Protein 2A15 (pdb70)

CATH classification: 3.10.450.50

Secondary structure (DSSP, 8-state):
---HHHHHHHHHHHHHHTT-HHHHHHTEEEEEEEESSSSSBTTBTTSS-EESHHHHHHHHIIIIITTT-EEEEEEEEE-SSTTEEEEEEEEEEEETTTEEEEEEEEEEEEE-TTS-EEEEEEE--GGG-EEE-

Radius of gyration: 13.97 Å; Cα contacts (8 Å, |Δi|>4): 286; chains: 1; bounding box: 33×28×38 Å

Solvent-accessible surface area: 7203 Å² total; per-residue (Å²): 198,95,36,52,0,35,87,4,0,36,25,8,28,142,18,9,96,71,153,54,97,145,20,8,25,64,34,4,4,121,103,0,32,0,23,11,2,56,28,169,13,97,20,0,77,108,24,55,7,30,117,19,67,161,40,0,1,54,8,7,58,76,40,12,53,82,27,162,23,54,17,80,47,90,85,47,96,101,65,127,46,79,17,83,10,24,0,22,4,31,14,60,19,55,81,120,88,25,100,26,10,74,7,133,6,56,2,40,12,102,1,45,188,87,21,64,1,11,41,25,74,0,112,25,73,89,142,88,37,86,138,27,144

Foldseek 3Di:
DAFLQVVLVVQLQVCLVVVHLPSNLVQADQFAFECVAQADAPLRPVRPGQTGSVSVSVSCVVPRPVFVKHKDFPAWADDPDSFKIKTFIKIWTADDPGKIKIATWIWMWGADPVSHTRYIYTPDHPVRMDIGD

GO terms:
  GO:0032934 sterol binding (F, IDA)
  GO:0042803 protein homodimerization activity (F, IPI)

B-factor: mean 21.64, std 11.58, range [2.0, 78.72]

Structure (mmCIF, N/CA/C/O backbone):
data_2A15
#
_entry.id   2A15
#
_cell.length_a   55.600
_cell.length_b   55.600
_cell.length_c   104.740
_cell.angle_alpha   90.00
_cell.angle_beta   90.00
_cell.angle_gamma   120.00
#
_symmetry.space_group_name_H-M   'P 32 1 2'
#
loop_
_entity.id
_entity.type
_entity.pdbx_description
1 polymer 'HYPOTHETICAL PROTEIN Rv0760c'
2 non-polymer NICOTINAMIDE
3 water water
#
loop_
_atom_site.group_PDB
_atom_site.id
_atom_site.type_symbol
_atom_site.label_atom_id
_atom_site.label_alt_id
_atom_site.label_comp_id
_atom_site.label_asym_id
_atom_site.label_entity_id
_atom_site.label_seq_id
_atom_site.pdbx_PDB_ins_code
_atom_site.Cartn_x
_atom_site.Cartn_y
_atom_site.Cartn_z
_atom_site.occupancy
_atom_site.B_iso_or_equiv
_atom_site.auth_seq_id
_atom_site.auth_comp_id
_atom_site.auth_asym_id
_atom_site.auth_atom_id
_atom_site.pdbx_PDB_model_num
ATOM 1 N N . THR A 1 5 ? 7.928 -21.807 22.755 1.00 52.81 5 THR A N 1
ATOM 2 C CA . THR A 1 5 ? 7.744 -20.557 21.960 1.00 48.60 5 THR A CA 1
ATOM 3 C C . THR A 1 5 ? 8.234 -20.718 20.523 1.00 45.21 5 THR A C 1
ATOM 4 O O . THR A 1 5 ? 9.059 -21.584 20.217 1.00 47.41 5 THR A O 1
ATOM 8 N N . GLN A 1 6 ? 7.724 -19.847 19.656 1.00 36.99 6 GLN A N 1
ATOM 9 C CA . GLN A 1 6 ? 7.972 -19.903 18.220 1.00 30.13 6 GLN A CA 1
ATOM 10 C C . GLN A 1 6 ? 9.353 -19.420 17.829 1.00 23.63 6 GLN A C 1
ATOM 11 O O . GLN A 1 6 ? 9.937 -18.540 18.478 1.00 22.33 6 GLN A O 1
ATOM 17 N N . SER A 1 7 ? 9.891 -19.980 16.738 1.00 19.04 7 SER A N 1
ATOM 18 C CA . SER A 1 7 ? 11.225 -19.638 16.322 1.00 16.94 7 SER A CA 1
ATOM 19 C C . SER A 1 7 ? 11.236 -18.231 15.676 1.00 14.87 7 SER A C 1
ATOM 20 O O . SER A 1 7 ? 10.195 -17.800 15.178 1.00 17.30 7 SER A O 1
ATOM 25 N N . PRO A 1 8 ? 12.394 -17.549 15.658 1.00 14.20 8 PRO A N 1
ATOM 26 C CA . PRO A 1 8 ? 12.497 -16.260 14.977 1.00 16.63 8 PRO A CA 1
ATOM 27 C C . PRO A 1 8 ? 12.105 -16.383 13.498 1.00 19.26 8 PRO A C 1
ATOM 28 O O . PRO A 1 8 ? 11.479 -15.484 12.951 1.00 16.27 8 PRO A O 1
ATOM 32 N N . ALA A 1 9 ? 12.482 -17.483 12.859 1.00 15.63 9 ALA A N 1
ATOM 33 C CA . ALA A 1 9 ? 12.042 -17.665 11.442 1.00 15.17 9 ALA A CA 1
ATOM 34 C C . ALA A 1 9 ? 10.551 -17.796 11.259 1.00 15.65 9 ALA A C 1
ATOM 35 O O . ALA A 1 9 ? 9.997 -17.228 10.272 1.00 15.48 9 ALA A O 1
ATOM 37 N N . LEU A 1 10 ? 9.864 -18.535 12.160 1.00 11.31 10 LEU A N 1
ATOM 38 C CA . LEU A 1 10 ? 8.465 -18.726 12.052 1.00 14.45 10 LEU A CA 1
ATOM 39 C C . LEU A 1 10 ? 7.782 -17.379 12.342 1.00 16.16 10 LEU A C 1
ATOM 40 O O . LEU A 1 10 ? 6.861 -16.991 11.646 1.00 16.20 10 LEU A O 1
ATOM 45 N N . ILE A 1 11 ? 8.254 -16.691 13.378 1.00 15.58 11 ILE A N 1
ATOM 46 C CA . ILE A 1 11 ? 7.697 -15.365 13.700 1.00 17.20 11 ILE A CA 1
ATOM 47 C C . ILE A 1 11 ? 7.762 -14.391 12.517 1.00 17.96 11 ILE A C 1
ATOM 48 O O . ILE A 1 11 ? 6.747 -13.783 12.168 1.00 17.92 11 ILE A O 1
ATOM 53 N N . ALA A 1 12 ? 8.933 -14.307 11.897 1.00 14.20 12 ALA A N 1
ATOM 54 C CA . ALA A 1 12 ? 9.199 -13.399 10.764 1.00 14.43 12 ALA A CA 1
ATOM 55 C C . ALA A 1 12 ? 8.337 -13.798 9.572 1.00 17.17 12 ALA A C 1
ATOM 56 O O . ALA A 1 12 ? 7.707 -12.944 8.957 1.00 14.77 12 ALA A O 1
ATOM 58 N N . SER A 1 13 ? 8.268 -15.095 9.251 1.00 17.32 13 SER A N 1
ATOM 59 C CA . SER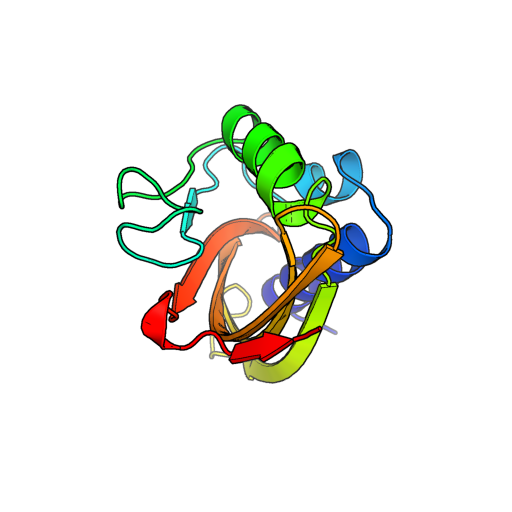 A 1 13 ? 7.448 -15.475 8.100 1.00 15.67 13 SER A CA 1
ATOM 60 C C . SER A 1 13 ? 5.949 -15.283 8.336 1.00 17.06 13 SER A C 1
ATOM 61 O O . SER A 1 13 ? 5.263 -14.714 7.487 1.00 18.83 13 SER A O 1
ATOM 66 N N . GLN A 1 14 ? 5.427 -15.712 9.490 1.00 15.87 14 GLN A N 1
ATOM 67 C CA . GLN A 1 14 ? 4.035 -15.476 9.797 1.00 15.88 14 GLN A CA 1
ATOM 68 C C . GLN A 1 14 ? 3.744 -13.974 9.852 1.00 18.53 14 GLN A C 1
ATOM 69 O O . GLN A 1 14 ? 2.718 -13.532 9.331 1.00 19.29 14 GLN A O 1
ATOM 75 N N . SER A 1 15 ? 4.660 -13.194 10.432 1.00 18.26 15 SER A N 1
ATOM 7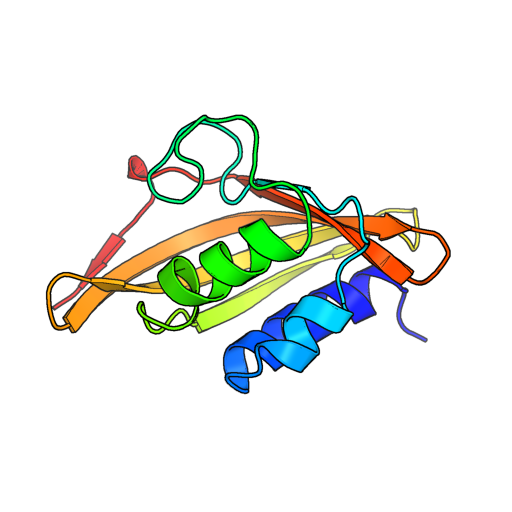6 C CA . SER A 1 15 ? 4.447 -11.741 10.481 1.00 18.05 15 SER A CA 1
ATOM 77 C C . SER A 1 15 ? 4.392 -11.134 9.088 1.00 18.58 15 SER A C 1
ATOM 78 O O . SER A 1 15 ? 3.571 -10.251 8.847 1.00 16.96 15 SER A O 1
ATOM 81 N N . SER A 1 16 ? 5.238 -11.634 8.183 1.00 14.36 16 SER A N 1
ATOM 82 C CA . SER A 1 16 ? 5.274 -11.092 6.836 1.00 15.65 16 SER A CA 1
ATOM 83 C C . SER A 1 16 ? 3.910 -11.247 6.129 1.00 19.10 16 SER A C 1
ATOM 84 O O . SER A 1 16 ? 3.438 -10.291 5.498 1.00 19.33 16 SER A O 1
ATOM 87 N N . TRP A 1 17 ? 3.240 -12.401 6.291 1.00 18.02 17 TRP A N 1
ATOM 88 C CA . TRP A 1 17 ? 1.918 -12.582 5.664 1.00 20.78 17 TRP A 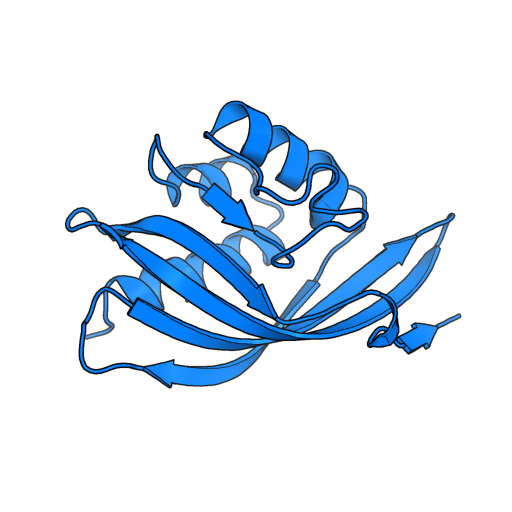CA 1
ATOM 89 C C . TRP A 1 17 ? 0.830 -11.776 6.355 1.00 20.35 17 TRP A C 1
ATOM 90 O O . TRP A 1 17 ? -0.056 -11.265 5.708 1.00 20.27 17 TRP A O 1
ATOM 111 N N . ARG A 1 18 ? 0.933 -11.667 7.668 1.00 21.94 18 ARG A N 1
ATOM 112 C CA . ARG A 1 18 ? 0.025 -10.839 8.446 1.00 21.95 18 ARG A CA 1
ATOM 113 C C . ARG A 1 18 ? 0.089 -9.389 7.948 1.00 18.31 18 ARG A C 1
ATOM 114 O O . ARG A 1 18 ? -0.953 -8.745 7.779 1.00 20.51 18 ARG A O 1
ATOM 122 N N . CYS A 1 19 ? 1.301 -8.890 7.710 1.00 17.54 19 CYS A N 1
ATOM 123 C CA . CYS A 1 19 ? 1.447 -7.513 7.211 1.00 19.30 19 CYS A CA 1
ATOM 124 C C . CYS A 1 19 ? 0.895 -7.381 5.782 1.00 20.89 19 CYS A C 1
ATOM 125 O O . CYS A 1 19 ? 0.277 -6.362 5.427 1.00 20.05 19 CYS A O 1
ATOM 128 N N . VAL A 1 20 ? 1.095 -8.418 4.961 1.00 18.53 20 VAL A N 1
ATOM 129 C CA . VAL A 1 20 ? 0.488 -8.421 3.637 1.00 20.29 20 VAL A CA 1
ATOM 130 C C . VAL A 1 20 ? -1.031 -8.315 3.783 1.00 21.00 20 VAL A C 1
ATOM 131 O O . VAL A 1 20 ? -1.670 -7.475 3.132 1.00 22.28 20 VAL A O 1
ATOM 135 N N . GLN A 1 21 ? -1.614 -9.148 4.639 1.00 19.80 21 GLN A N 1
ATOM 136 C CA . GLN A 1 21 ? -3.079 -9.219 4.758 1.00 20.43 21 GLN A CA 1
ATOM 137 C C . GLN A 1 21 ? -3.632 -7.900 5.342 1.00 18.22 21 GLN A C 1
ATOM 138 O O . GLN A 1 21 ? -4.723 -7.460 4.975 1.00 24.55 21 GLN A O 1
ATOM 149 N N . ALA A 1 22 ? -2.845 -7.278 6.213 1.00 17.96 22 ALA A N 1
ATOM 150 C CA . ALA A 1 22 ? -3.215 -6.011 6.856 1.00 17.59 22 ALA A CA 1
ATOM 151 C C . ALA A 1 22 ? -2.944 -4.791 5.966 1.00 22.62 22 ALA A C 1
ATOM 152 O O . ALA A 1 22 ? -3.172 -3.639 6.392 1.00 21.74 22 ALA A O 1
ATOM 154 N N . HIS A 1 23 ? -2.414 -5.018 4.756 1.00 15.98 23 HIS A N 1
ATOM 155 C CA . HIS A 1 23 ? -2.050 -3.898 3.861 1.00 15.96 23 HIS A CA 1
ATOM 156 C C . HIS A 1 23 ? -1.104 -2.926 4.522 1.00 22.42 23 HIS A C 1
ATOM 157 O O . HIS A 1 23 ? -1.289 -1.699 4.457 1.00 18.66 23 HIS A O 1
ATOM 164 N N . ASP A 1 24 ? -0.070 -3.470 5.165 1.00 15.15 24 ASP A N 1
ATOM 165 C CA . ASP A 1 24 ? 0.791 -2.668 6.035 1.00 16.97 24 ASP A CA 1
ATOM 166 C C . ASP A 1 24 ? 2.223 -2.634 5.543 1.00 18.42 24 ASP A C 1
ATOM 167 O O . ASP A 1 24 ? 3.051 -3.460 5.925 1.00 15.65 24 ASP A O 1
ATOM 172 N N . ARG A 1 25 ? 2.519 -1.645 4.698 1.00 15.58 25 ARG A N 1
ATOM 173 C CA . ARG A 1 25 ? 3.814 -1.520 4.065 1.00 13.27 25 ARG A CA 1
ATOM 174 C C . ARG A 1 25 ? 4.897 -1.247 5.104 1.00 17.30 25 ARG A C 1
ATOM 175 O O . ARG A 1 25 ? 5.937 -1.890 5.097 1.00 13.74 25 ARG A O 1
ATOM 183 N N . GLU A 1 26 ? 4.638 -0.314 6.031 1.00 14.58 26 GLU A N 1
ATOM 184 C CA . GLU A 1 26 ? 5.627 0.000 7.057 1.00 16.35 26 GLU A CA 1
ATOM 185 C C . GLU A 1 26 ? 5.954 -1.227 7.916 1.00 11.28 26 GLU A C 1
ATOM 186 O O . GLU A 1 26 ? 7.121 -1.514 8.150 1.00 17.97 26 GLU A O 1
ATOM 192 N N . GLY A 1 27 ? 4.913 -1.969 8.310 1.00 16.41 27 GLY A N 1
ATOM 193 C CA . GLY A 1 27 ? 5.084 -3.123 9.191 1.00 17.54 27 GLY A CA 1
ATOM 194 C C . GLY A 1 27 ? 5.839 -4.221 8.445 1.00 18.12 27 GLY A C 1
ATOM 195 O O . GLY A 1 27 ? 6.736 -4.846 8.999 1.00 17.74 27 GLY A O 1
ATOM 196 N N . TRP A 1 28 ? 5.517 -4.390 7.168 1.00 14.89 28 TRP A N 1
ATOM 197 C CA . TRP A 1 28 ? 6.231 -5.378 6.315 1.00 15.51 28 TRP A CA 1
ATOM 198 C C . TRP A 1 28 ? 7.731 -5.057 6.164 1.00 15.16 28 TRP A C 1
ATOM 199 O O . TRP A 1 28 ? 8.592 -5.916 6.405 1.00 18.99 28 TRP A O 1
ATOM 210 N N . LEU A 1 29 ? 8.074 -3.804 5.828 1.00 12.02 29 LEU A N 1
ATOM 211 C CA . LEU A 1 29 ? 9.447 -3.358 5.700 1.00 14.41 29 LEU A CA 1
ATOM 212 C C . LEU A 1 29 ? 10.256 -3.496 7.014 1.00 13.60 29 LEU A C 1
ATOM 213 O O . LEU A 1 29 ? 11.453 -3.796 6.992 1.00 17.44 29 LEU A O 1
ATOM 218 N N . ALA A 1 30 ? 9.574 -3.290 8.143 1.00 17.82 30 ALA A N 1
ATOM 219 C CA . ALA A 1 30 ? 10.225 -3.331 9.457 1.00 19.33 30 ALA A CA 1
ATOM 220 C C . ALA A 1 30 ? 10.691 -4.752 9.788 1.00 18.47 30 ALA A C 1
ATOM 221 O O . ALA A 1 30 ? 11.581 -4.945 10.617 1.00 20.75 30 ALA A O 1
ATOM 223 N N . LEU A 1 31 ? 10.090 -5.745 9.120 1.00 14.92 31 LEU A N 1
ATOM 224 C CA . LEU A 1 31 ? 10.548 -7.154 9.272 1.00 14.65 31 LEU A CA 1
ATOM 225 C C . LEU A 1 31 ? 11.844 -7.484 8.563 1.00 16.69 31 LEU A C 1
ATOM 226 O O . LEU A 1 31 ? 12.439 -8.564 8.830 1.00 16.30 31 LEU A O 1
ATOM 231 N N . MET A 1 32 ? 12.286 -6.590 7.665 1.00 16.24 32 MET A N 1
ATOM 232 C CA . MET A 1 32 ? 13.386 -6.851 6.739 1.00 17.48 32 MET A CA 1
ATOM 233 C C . MET A 1 32 ? 14.685 -6.284 7.237 1.00 19.41 32 MET A C 1
ATOM 234 O O . MET A 1 32 ? 14.726 -5.148 7.737 1.00 18.30 32 MET A O 1
ATOM 239 N N . ALA A 1 33 ? 15.739 -7.081 7.089 1.00 15.42 33 ALA A N 1
ATOM 240 C CA . ALA A 1 33 ? 17.106 -6.593 7.284 1.00 19.38 33 ALA A CA 1
ATOM 241 C C . ALA A 1 33 ? 17.467 -5.550 6.254 1.00 20.84 33 ALA A C 1
ATOM 242 O O . ALA A 1 33 ? 16.903 -5.505 5.163 1.00 17.48 33 ALA A O 1
ATOM 244 N N . ASP A 1 34 ? 18.437 -4.704 6.591 1.00 23.55 34 ASP A N 1
ATOM 245 C CA . ASP A 1 34 ? 18.925 -3.730 5.631 1.00 23.85 34 ASP A CA 1
ATOM 246 C C . ASP A 1 34 ? 19.511 -4.364 4.391 1.00 22.07 34 ASP A C 1
ATOM 247 O O . ASP A 1 34 ? 19.458 -3.769 3.335 1.00 24.94 34 ASP A O 1
ATOM 252 N N . ASP A 1 35 ? 20.049 -5.584 4.508 1.00 20.81 35 ASP A N 1
ATOM 253 C CA . ASP A 1 35 ? 20.601 -6.260 3.348 1.00 18.53 35 ASP A CA 1
ATOM 254 C C . ASP A 1 35 ? 19.686 -7.351 2.766 1.00 15.63 35 ASP A C 1
ATOM 255 O O . ASP A 1 35 ? 20.180 -8.260 2.077 1.00 19.09 35 ASP A O 1
ATOM 260 N N . VAL A 1 36 ? 18.380 -7.212 2.992 1.00 16.84 36 VAL A N 1
ATOM 261 C CA . VAL A 1 36 ? 17.400 -8.176 2.508 1.00 15.25 36 VAL A CA 1
ATOM 262 C C . VAL A 1 36 ? 17.541 -8.377 0.986 1.00 16.72 36 VAL A C 1
ATOM 263 O O . VAL A 1 36 ? 17.847 -7.427 0.241 1.00 16.33 36 VAL A O 1
ATOM 267 N N . VAL A 1 37 ? 17.371 -9.631 0.547 1.00 13.58 37 VAL A N 1
ATOM 268 C CA . VAL A 1 37 ? 17.265 -9.919 -0.883 1.00 14.15 37 VAL A CA 1
ATOM 269 C C . VAL A 1 37 ? 16.006 -10.758 -1.050 1.00 14.13 37 VAL A C 1
ATOM 270 O O . VAL A 1 37 ? 15.870 -11.826 -0.443 1.00 13.97 37 VAL A O 1
ATOM 274 N N . ILE A 1 38 ? 15.071 -10.259 -1.848 1.00 12.27 38 ILE A N 1
ATOM 275 C CA . ILE A 1 38 ? 13.823 -10.992 -2.105 1.00 12.63 38 ILE A CA 1
ATOM 276 C C . ILE A 1 38 ? 13.875 -11.596 -3.494 1.00 13.02 38 ILE A C 1
ATOM 277 O O . ILE A 1 38 ? 13.977 -10.873 -4.503 1.00 12.43 38 ILE A O 1
ATOM 284 N N . GLU A 1 39 ? 13.796 -12.926 -3.542 1.00 12.14 39 GLU A N 1
ATOM 285 C CA . GLU A 1 39 ? 13.822 -13.640 -4.812 1.00 12.16 39 GLU A CA 1
ATOM 286 C C . GLU A 1 39 ? 12.496 -14.336 -4.947 1.00 13.31 39 GLU A C 1
ATOM 287 O O . GLU A 1 39 ? 12.341 -15.524 -4.612 1.00 13.88 39 GLU A O 1
ATOM 293 N N . ASP A 1 40 ? 11.496 -13.570 -5.379 1.00 12.06 40 ASP A N 1
ATOM 294 C CA . ASP A 1 40 ? 10.161 -14.126 -5.509 1.00 11.33 40 ASP A CA 1
ATOM 295 C C . ASP A 1 40 ? 9.702 -13.990 -6.961 1.00 16.22 40 ASP A C 1
ATOM 296 O O . ASP A 1 40 ? 9.133 -12.963 -7.347 1.00 15.04 40 ASP A O 1
ATOM 301 N N . PRO A 1 41 ? 9.957 -15.008 -7.786 1.00 11.22 41 PRO A N 1
ATOM 302 C CA . PRO A 1 41 ? 10.632 -16.284 -7.496 1.00 11.42 41 PRO A CA 1
ATOM 303 C C . PRO A 1 41 ? 12.126 -16.164 -7.702 1.00 11.32 41 PRO A C 1
ATOM 304 O O . PRO A 1 41 ? 12.620 -15.124 -8.123 1.00 12.07 41 PRO A O 1
ATOM 308 N N . ILE A 1 42 ? 12.853 -17.258 -7.405 1.00 9.74 42 ILE A N 1
ATOM 309 C CA . ILE A 1 42 ? 14.252 -17.359 -7.784 1.00 9.15 42 ILE A CA 1
ATOM 310 C C . ILE A 1 42 ? 14.317 -17.466 -9.329 1.00 9.71 42 ILE A C 1
ATOM 311 O O . ILE A 1 42 ? 13.547 -18.232 -9.933 1.00 11.82 42 ILE A O 1
ATOM 316 N N . GLY A 1 43 ? 15.215 -16.698 -9.931 1.00 13.45 43 GLY A N 1
ATOM 317 C CA . GLY A 1 43 ? 15.387 -16.669 -11.392 1.00 12.02 43 GLY A CA 1
ATOM 318 C C . GLY A 1 43 ? 14.528 -15.584 -12.029 1.00 11.52 43 GLY A C 1
ATOM 319 O O . GLY A 1 43 ? 13.635 -15.016 -11.388 1.00 12.55 43 GLY A O 1
ATOM 320 N N . LYS A 1 44 ? 14.748 -15.365 -13.325 1.00 12.07 44 LYS A N 1
ATOM 321 C CA . LYS A 1 44 ? 14.154 -14.183 -13.978 1.00 13.31 44 LYS A CA 1
ATOM 322 C C . LYS A 1 44 ? 12.659 -14.385 -14.196 1.00 12.41 44 LYS A C 1
ATOM 323 O O . LYS A 1 44 ? 12.216 -15.440 -14.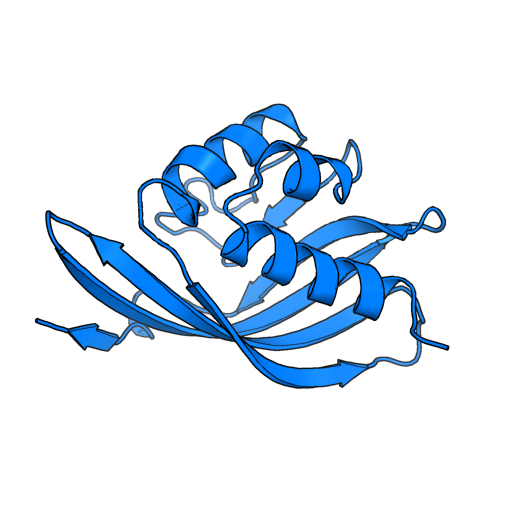710 1.00 13.79 44 LYS A O 1
ATOM 329 N N . SER A 1 45 ? 11.869 -13.375 -13.811 1.00 13.38 45 SER A N 1
ATOM 330 C CA . SER A 1 45 ? 10.414 -13.405 -13.945 1.00 13.10 45 SER A CA 1
ATOM 331 C C . SER A 1 45 ? 9.896 -11.987 -13.798 1.00 13.32 45 SER A C 1
ATOM 332 O O . SER A 1 45 ? 10.679 -11.062 -13.521 1.00 12.18 45 SER A O 1
ATOM 335 N N . VAL A 1 46 ? 8.584 -11.826 -13.985 1.00 15.38 46 VAL A N 1
ATOM 336 C CA . VAL A 1 46 ? 7.964 -10.481 -13.892 1.00 14.45 46 VAL A CA 1
ATOM 337 C C . VAL A 1 46 ? 8.296 -9.813 -12.538 1.00 18.60 46 VAL A C 1
ATOM 338 O O . VAL A 1 46 ? 8.623 -8.622 -12.479 1.00 16.55 46 VAL A O 1
ATOM 342 N N . THR A 1 47 ? 8.247 -10.605 -11.477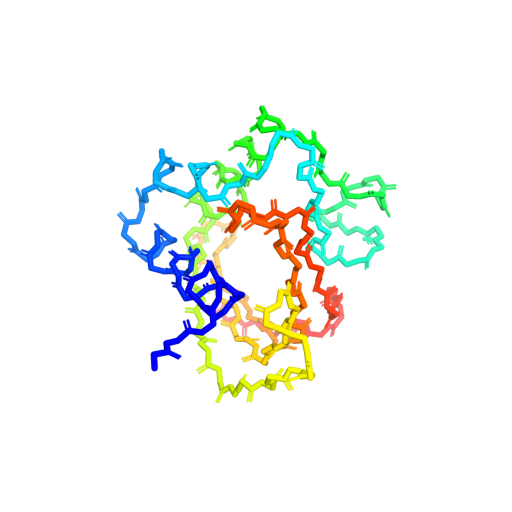 1.00 13.22 47 THR A N 1
ATOM 343 C CA . THR A 1 47 ? 8.477 -10.120 -10.105 1.00 14.16 47 THR A CA 1
ATOM 344 C C . THR A 1 47 ? 9.965 -10.228 -9.658 1.00 16.60 47 THR A C 1
ATOM 345 O O . THR A 1 47 ? 10.278 -9.940 -8.497 1.00 18.15 47 THR A O 1
ATOM 349 N N . ASN A 1 48 ? 10.850 -10.645 -10.579 1.00 14.65 48 ASN A N 1
ATOM 350 C CA . ASN A 1 48 ? 12.299 -10.681 -10.377 1.00 12.49 48 ASN A CA 1
ATOM 351 C C . ASN A 1 48 ? 12.983 -10.383 -11.710 1.00 16.22 48 ASN A C 1
ATOM 352 O O . ASN A 1 48 ? 13.621 -11.228 -12.301 1.00 12.90 48 ASN A O 1
ATOM 357 N N . PRO A 1 49 ? 12.802 -9.149 -12.231 1.00 14.97 49 PRO A N 1
ATOM 358 C CA . PRO A 1 49 ? 13.080 -8.886 -13.643 1.00 20.91 49 PRO A CA 1
ATOM 359 C C . PRO A 1 49 ? 14.520 -9.103 -14.095 1.00 20.29 49 PRO A C 1
ATOM 360 O O . PRO A 1 49 ? 14.741 -9.441 -15.265 1.00 26.29 49 PRO A O 1
ATOM 365 N N . ASP A 1 50 ? 15.497 -8.936 -13.203 1.00 21.89 50 ASP A N 1
ATOM 366 C CA . ASP A 1 50 ? 16.874 -9.196 -13.603 1.00 22.13 50 ASP A CA 1
ATOM 367 C C . ASP A 1 50 ? 17.392 -10.580 -13.203 1.00 25.20 50 ASP A C 1
ATOM 368 O O . ASP A 1 50 ? 18.523 -10.943 -13.527 1.00 23.67 50 ASP A O 1
ATOM 373 N N . GLY A 1 51 ? 16.559 -11.341 -12.500 1.00 16.51 51 GLY A N 1
ATOM 374 C CA . GLY A 1 51 ? 16.920 -12.696 -12.090 1.00 14.58 51 GLY A CA 1
ATOM 375 C C . GLY A 1 51 ? 17.838 -12.837 -10.896 1.00 17.49 51 GLY A C 1
ATOM 376 O O . GLY A 1 51 ? 18.184 -13.955 -10.534 1.00 19.74 51 GLY A O 1
ATOM 377 N N . SER A 1 52 ? 18.260 -11.722 -10.305 1.00 15.06 52 SER A N 1
ATOM 378 C CA . SER A 1 52 ? 19.179 -11.814 -9.176 1.00 18.90 52 SER A CA 1
ATOM 379 C C . SER A 1 52 ? 18.563 -11.324 -7.857 1.00 18.69 52 SER A C 1
ATOM 380 O O . SER A 1 52 ? 19.266 -11.217 -6.838 1.00 20.40 52 SER A O 1
ATOM 383 N N . GLY A 1 53 ? 17.250 -11.093 -7.845 1.00 14.85 53 GLY A N 1
ATOM 384 C CA . GLY A 1 53 ? 16.593 -10.669 -6.601 1.00 13.19 53 GLY A CA 1
ATOM 385 C C . GLY A 1 53 ? 16.472 -9.154 -6.448 1.00 14.42 53 GLY A C 1
ATOM 386 O O . GLY A 1 53 ? 17.149 -8.385 -7.156 1.00 18.02 53 GLY A O 1
ATOM 387 N N . ILE A 1 54 ? 15.585 -8.759 -5.549 1.00 14.78 54 ILE A N 1
ATOM 388 C CA . ILE A 1 54 ? 15.288 -7.345 -5.273 1.00 14.40 54 ILE A CA 1
ATOM 389 C C . ILE A 1 54 ? 16.044 -7.028 -3.982 1.00 14.91 54 ILE A C 1
ATOM 390 O O . ILE A 1 54 ? 15.855 -7.718 -2.962 1.00 16.96 54 ILE A O 1
ATOM 395 N N . LYS A 1 55 ? 16.928 -6.036 -4.027 1.00 15.45 55 LYS A N 1
ATOM 396 C CA . LYS A 1 55 ? 17.924 -5.899 -2.944 1.00 19.75 55 LYS A CA 1
ATOM 397 C C . LYS A 1 55 ? 17.774 -4.595 -2.188 1.00 25.71 55 LYS A C 1
ATOM 398 O O . LYS A 1 55 ? 17.745 -3.536 -2.816 1.00 21.94 55 LYS A O 1
ATOM 404 N N . GLY A 1 56 ? 17.679 -4.694 -0.857 1.00 27.53 56 GLY A N 1
ATOM 405 C CA . GLY A 1 56 ? 17.637 -3.524 0.012 1.00 23.38 56 GLY A CA 1
ATOM 406 C C . GLY A 1 56 ? 16.249 -2.972 0.231 1.00 25.90 56 GLY A C 1
ATOM 407 O O . GLY A 1 56 ? 15.335 -3.185 -0.579 1.00 24.90 56 GLY A O 1
ATOM 408 N N . LYS A 1 57 ? 16.086 -2.240 1.329 1.00 24.01 57 LYS A N 1
ATOM 409 C CA . LYS A 1 57 ? 14.749 -1.862 1.752 1.00 24.65 57 LYS A CA 1
ATOM 410 C C . LYS A 1 57 ? 13.988 -0.907 0.811 1.00 28.43 57 LYS A C 1
ATOM 411 O O . LYS A 1 57 ? 12.749 -0.999 0.700 1.00 28.89 57 LYS A O 1
ATOM 417 N N . GLU A 1 58 ? 14.706 -0.046 0.094 1.00 25.92 58 GLU A N 1
ATOM 418 C CA . GLU A 1 58 ? 14.028 0.860 -0.849 1.00 24.52 58 GLU A CA 1
ATOM 419 C C . GLU A 1 58 ? 13.367 0.145 -2.015 1.00 27.75 58 GLU A C 1
ATOM 420 O O . GLU A 1 58 ? 12.166 0.364 -2.310 1.00 27.48 58 GLU A O 1
ATOM 426 N N . ALA A 1 59 ? 14.165 -0.701 -2.674 1.00 27.14 59 ALA A N 1
ATOM 427 C CA . ALA A 1 59 ? 13.719 -1.466 -3.836 1.00 23.84 59 ALA A CA 1
ATOM 428 C C . ALA A 1 59 ? 12.691 -2.492 -3.393 1.00 19.50 59 ALA A C 1
ATOM 429 O O . ALA A 1 59 ? 11.775 -2.803 -4.153 1.00 21.33 59 ALA A O 1
ATOM 431 N N . VAL A 1 60 ? 12.841 -3.047 -2.183 1.00 19.15 60 VAL A N 1
ATOM 432 C CA . VAL A 1 60 ? 11.852 -4.000 -1.723 1.00 15.46 60 VAL A CA 1
ATOM 433 C C . VAL A 1 60 ? 10.531 -3.277 -1.373 1.00 15.50 60 VAL A C 1
ATOM 434 O O . VAL A 1 60 ? 9.466 -3.862 -1.412 1.00 18.19 60 VAL A O 1
ATOM 441 N N . GLY A 1 61 ? 10.638 -1.997 -1.014 1.00 18.38 61 GLY A N 1
ATOM 442 C CA . GLY A 1 61 ? 9.428 -1.176 -0.821 1.00 17.88 61 GLY A CA 1
ATOM 443 C C . GLY A 1 61 ? 8.670 -1.024 -2.150 1.00 13.66 61 GLY A C 1
ATOM 444 O O . GLY A 1 61 ? 7.433 -1.172 -2.178 1.00 16.60 61 GLY A O 1
ATOM 445 N N . ALA A 1 62 ? 9.395 -0.735 -3.232 1.00 17.58 62 ALA A N 1
ATOM 446 C CA . ALA A 1 62 ? 8.791 -0.627 -4.571 1.00 19.79 62 ALA A CA 1
ATOM 447 C C . ALA A 1 62 ? 8.183 -1.959 -4.957 1.00 19.42 62 ALA A C 1
ATOM 448 O O . ALA A 1 62 ? 7.112 -2.028 -5.530 1.00 16.42 62 ALA A O 1
ATOM 450 N N . PHE A 1 63 ? 8.871 -3.043 -4.611 1.00 17.31 63 PHE A N 1
ATOM 451 C CA . PHE A 1 63 ? 8.302 -4.388 -4.842 1.00 15.02 63 PHE A CA 1
ATOM 452 C C . PHE A 1 63 ? 6.969 -4.596 -4.120 1.00 14.41 63 PHE A C 1
ATOM 453 O O . PHE A 1 63 ? 6.015 -5.100 -4.707 1.00 16.15 63 PHE A O 1
ATOM 461 N N . PHE A 1 64 ? 6.899 -4.209 -2.845 1.00 12.68 64 PHE A N 1
ATOM 462 C CA . PHE A 1 64 ? 5.644 -4.287 -2.127 1.00 13.20 64 PHE A CA 1
ATOM 463 C C . PHE A 1 64 ? 4.541 -3.493 -2.907 1.00 11.98 64 PHE A C 1
ATOM 464 O O . PHE A 1 64 ? 3.429 -3.984 -3.087 1.00 13.20 64 PHE A O 1
ATOM 472 N N . ASP A 1 65 ? 4.873 -2.280 -3.311 1.00 16.66 65 ASP A N 1
ATOM 473 C CA . ASP A 1 65 ? 3.888 -1.386 -3.948 1.00 14.41 65 ASP A CA 1
ATOM 474 C C . ASP A 1 65 ? 3.288 -2.021 -5.199 1.00 15.05 65 ASP A C 1
ATOM 475 O O . ASP A 1 65 ? 2.063 -2.092 -5.353 1.00 17.76 65 ASP A O 1
ATOM 480 N N . THR A 1 66 ? 4.158 -2.547 -6.052 1.00 16.67 66 THR A N 1
ATOM 481 C CA . THR A 1 66 ? 3.750 -2.991 -7.393 1.00 18.10 66 THR A CA 1
ATOM 482 C C . THR A 1 66 ? 3.238 -4.435 -7.360 1.00 19.32 66 THR A C 1
ATOM 483 O O . THR A 1 66 ? 2.224 -4.789 -7.977 1.00 17.98 66 THR A O 1
ATOM 487 N N . HIS A 1 67 ? 3.990 -5.281 -6.643 1.00 16.19 67 HIS A N 1
ATOM 488 C CA . HIS A 1 67 ? 3.742 -6.724 -6.648 1.00 17.85 67 HIS A CA 1
ATOM 489 C C . HIS A 1 67 ? 3.086 -7.363 -5.415 1.00 19.73 67 HIS A C 1
ATOM 490 O O . HIS A 1 67 ? 2.890 -8.607 -5.368 1.00 18.02 67 HIS A O 1
ATOM 497 N N . ILE A 1 68 ? 2.707 -6.542 -4.430 1.00 14.78 68 ILE A N 1
ATOM 498 C CA . ILE A 1 68 ? 1.920 -7.030 -3.303 1.00 15.79 68 ILE A CA 1
ATOM 499 C C . ILE A 1 68 ? 0.619 -6.220 -3.172 1.00 13.52 68 ILE A C 1
ATOM 500 O O . ILE A 1 68 ? -0.462 -6.785 -3.102 1.00 16.93 68 ILE A O 1
ATOM 505 N N . ALA A 1 69 ? 0.777 -4.906 -3.123 1.00 16.57 69 ALA A N 1
ATOM 506 C CA . ALA A 1 69 ? -0.362 -4.007 -2.895 1.00 16.03 69 ALA A CA 1
ATOM 507 C C . ALA A 1 69 ? -1.199 -3.774 -4.172 1.00 13.88 69 ALA A C 1
ATOM 508 O O . ALA A 1 69 ? -2.379 -4.081 -4.179 1.00 16.55 69 ALA A O 1
ATOM 510 N N . ALA A 1 70 ? -0.577 -3.213 -5.208 1.00 14.59 70 ALA A N 1
ATOM 511 C CA . ALA A 1 70 ? -1.324 -2.860 -6.453 1.00 16.96 70 ALA A CA 1
ATOM 512 C C . ALA A 1 70 ? -1.970 -4.081 -7.147 1.00 21.99 70 ALA A C 1
ATOM 513 O O . ALA A 1 70 ? -2.980 -3.952 -7.866 1.00 20.77 70 ALA A O 1
ATOM 515 N N . ASN A 1 71 ? -1.382 -5.265 -6.962 1.00 20.59 71 ASN A N 1
ATOM 516 C CA . ASN A 1 71 ? -1.957 -6.483 -7.516 1.00 17.96 71 ASN A CA 1
ATOM 517 C C . ASN A 1 71 ? -2.874 -7.273 -6.570 1.00 18.47 71 ASN A C 1
ATOM 518 O O . ASN A 1 71 ? -3.309 -8.393 -6.892 1.00 18.14 71 ASN A O 1
ATOM 523 N N . ARG A 1 72 ? -3.225 -6.687 -5.414 1.00 13.31 72 ARG A N 1
ATOM 524 C CA . ARG A 1 72 ? -4.140 -7.322 -4.453 1.00 14.40 72 ARG A CA 1
ATOM 525 C C . ARG A 1 72 ? -3.720 -8.735 -4.038 1.00 13.17 72 ARG A C 1
ATOM 526 O O . ARG A 1 72 ? -4.568 -9.626 -3.900 1.00 17.23 72 ARG A O 1
ATOM 534 N N . LEU A 1 73 ? -2.404 -8.920 -3.878 1.00 17.06 73 LEU A N 1
ATOM 535 C CA . LEU A 1 73 ? -1.841 -10.229 -3.499 1.00 15.51 73 LEU A CA 1
ATOM 536 C C . LEU A 1 73 ? -2.428 -10.731 -2.178 1.00 16.49 73 LEU A C 1
ATOM 537 O O . LEU A 1 73 ? -2.518 -9.963 -1.182 1.00 19.03 73 LEU A O 1
ATOM 542 N N . THR A 1 74 ? -2.867 -11.986 -2.152 1.00 13.91 74 THR A N 1
ATOM 543 C CA . THR A 1 74 ? -3.143 -12.658 -0.895 1.00 15.32 74 THR A CA 1
ATOM 544 C C . THR A 1 74 ? -2.148 -13.820 -0.782 1.00 18.13 74 THR A C 1
ATOM 545 O O . THR A 1 74 ? -1.692 -14.368 -1.792 1.00 15.73 74 THR A O 1
ATOM 549 N N . VAL A 1 75 ? -1.822 -14.159 0.465 1.00 17.96 75 VAL A N 1
ATOM 550 C CA . VAL A 1 75 ? -0.856 -15.216 0.768 1.00 14.89 75 VAL A CA 1
ATOM 551 C C . VAL A 1 75 ? -1.503 -16.158 1.783 1.00 21.13 75 VAL A C 1
ATOM 552 O O . VAL A 1 75 ? -1.947 -15.716 2.860 1.00 26.83 75 VAL A O 1
ATOM 556 N N . THR A 1 76 ? -1.575 -17.437 1.448 1.00 17.77 76 THR A N 1
ATOM 557 C CA . THR A 1 76 ? -2.154 -18.457 2.316 1.00 17.71 76 THR A CA 1
ATOM 558 C C . THR A 1 76 ? -1.074 -19.493 2.631 1.00 19.41 76 THR A C 1
ATOM 559 O O . THR A 1 76 ? -0.460 -19.999 1.710 1.00 16.00 76 THR A O 1
ATOM 563 N N . CYS A 1 77 ? -0.826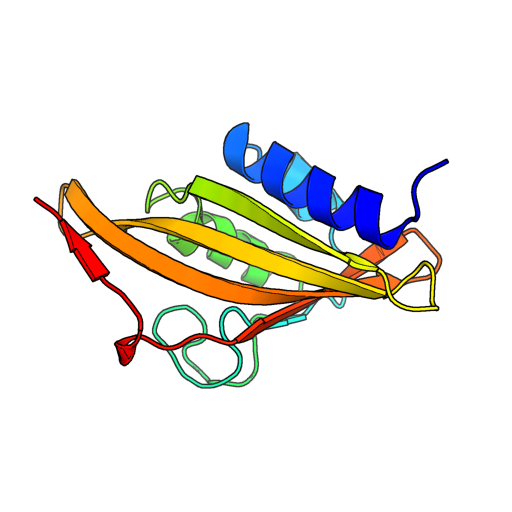 -19.774 3.912 1.00 14.67 77 CYS A N 1
ATOM 564 C CA . CYS A 1 77 ? 0.117 -20.864 4.276 1.00 17.04 77 CYS A CA 1
ATOM 565 C C . CYS A 1 77 ? -0.561 -22.240 4.254 1.00 20.07 77 CYS A C 1
ATOM 566 O O . CYS A 1 77 ? -1.484 -22.526 5.045 1.00 22.54 77 CYS A O 1
ATOM 569 N N . GLU A 1 78 ? -0.136 -23.097 3.333 1.00 15.51 78 GLU A N 1
ATOM 570 C CA . GLU A 1 78 ? -0.684 -24.442 3.255 1.00 14.44 78 GLU A CA 1
ATOM 571 C C . GLU A 1 78 ? -0.004 -25.409 4.239 1.00 18.49 78 GLU A C 1
ATOM 572 O O . GLU A 1 78 ? -0.644 -26.259 4.863 1.00 19.13 78 GLU A O 1
ATOM 578 N N . GLU A 1 79 ? 1.312 -25.304 4.334 1.00 15.78 79 GLU A N 1
ATOM 579 C CA . GLU A 1 79 ? 2.093 -26.244 5.156 1.00 14.30 79 GLU A CA 1
ATOM 580 C C . GLU A 1 79 ? 3.420 -25.597 5.514 1.00 14.31 79 GLU A C 1
ATOM 581 O O . GLU A 1 79 ? 3.961 -24.797 4.748 1.00 14.38 79 GLU A O 1
ATOM 587 N N . THR A 1 80 ? 3.955 -25.968 6.688 1.00 12.47 80 THR A N 1
ATOM 588 C CA . THR A 1 80 ? 5.168 -25.355 7.196 1.00 11.64 80 THR A CA 1
ATOM 589 C C . THR A 1 80 ? 6.177 -26.446 7.504 1.00 13.52 80 THR A C 1
ATOM 590 O O . THR A 1 80 ? 5.810 -27.489 8.070 1.00 14.85 80 THR A O 1
ATOM 594 N N . PHE A 1 81 ? 7.426 -26.179 7.122 1.00 10.56 81 PHE A N 1
ATOM 595 C CA . PHE A 1 81 ? 8.556 -27.094 7.316 1.00 12.18 81 PHE A CA 1
ATOM 596 C C . PHE A 1 81 ? 9.698 -26.385 8.057 1.00 7.25 81 PHE A C 1
ATOM 597 O O . PHE A 1 81 ? 10.577 -25.746 7.491 1.00 11.75 81 PHE A O 1
ATOM 605 N N . PRO A 1 82 ? 9.692 -26.507 9.407 1.00 10.47 82 PRO A N 1
ATOM 606 C CA . PRO A 1 82 ? 10.797 -26.054 10.197 1.00 11.05 82 PRO A CA 1
ATOM 607 C C . PRO A 1 82 ? 12.088 -26.772 9.750 1.00 11.18 82 PRO A C 1
ATOM 608 O O . PRO A 1 82 ? 12.001 -27.924 9.225 1.00 11.96 82 PRO A O 1
ATOM 612 N N . SER A 1 83 ? 13.243 -26.129 9.931 1.00 10.47 83 SER A N 1
ATOM 613 C CA . SER A 1 83 ? 14.517 -26.860 9.773 1.00 9.80 83 SER A CA 1
ATOM 614 C C . SER A 1 83 ? 15.054 -27.172 11.171 1.00 12.07 83 SER A C 1
ATOM 615 O O . SER A 1 83 ? 14.286 -27.128 12.135 1.00 11.11 83 SER A O 1
ATOM 618 N N . SER A 1 84 ? 16.344 -27.451 11.251 1.00 8.89 84 SER A N 1
ATOM 619 C CA . SER A 1 84 ? 16.991 -27.633 12.581 1.00 10.34 84 SER A CA 1
ATOM 620 C C . SER A 1 84 ? 17.683 -26.368 13.054 1.00 14.80 84 SER A C 1
ATOM 621 O O . SER A 1 84 ? 18.423 -26.356 14.062 1.00 15.74 84 SER A O 1
ATOM 624 N N . SER A 1 85 ? 17.470 -25.294 12.301 1.00 15.09 85 SER A N 1
ATOM 625 C CA . SER A 1 85 ? 17.968 -23.978 12.655 1.00 11.78 85 SER A CA 1
ATOM 626 C C . SER A 1 85 ? 16.762 -23.093 12.985 1.00 15.21 85 SER A C 1
ATOM 627 O O . SER A 1 85 ? 15.832 -22.992 12.191 1.00 13.46 85 SER A O 1
ATOM 630 N N . PRO A 1 86 ? 16.770 -22.410 14.145 1.00 16.43 86 PRO A N 1
ATOM 631 C CA . PRO A 1 86 ? 15.663 -21.468 14.446 1.00 16.16 86 PRO A CA 1
ATOM 632 C C . PRO A 1 86 ? 15.579 -20.266 13.477 1.00 13.24 86 PRO A C 1
ATOM 633 O O . PRO A 1 86 ? 14.606 -19.505 13.541 1.00 16.70 86 PRO A O 1
ATOM 638 N N . ASP A 1 87 ? 16.592 -20.102 12.633 1.00 11.83 87 ASP A N 1
ATOM 639 C CA . ASP A 1 87 ? 16.666 -18.955 11.728 1.00 14.39 87 ASP A CA 1
ATOM 640 C C . ASP A 1 87 ? 16.350 -19.239 10.271 1.00 11.24 87 ASP A C 1
ATOM 641 O O . ASP A 1 87 ? 16.414 -18.326 9.455 1.00 12.39 87 ASP A O 1
ATOM 646 N N . GLU A 1 88 ? 15.995 -20.482 9.971 1.00 9.11 88 GLU A N 1
ATOM 647 C CA . GLU A 1 88 ? 15.592 -20.861 8.576 1.00 10.30 88 GLU A CA 1
ATOM 648 C C . GLU A 1 88 ? 14.382 -21.742 8.582 1.00 10.86 88 GLU A C 1
ATOM 649 O O . GLU A 1 88 ? 14.265 -22.688 9.387 1.00 11.67 88 GLU A O 1
ATOM 655 N N . ILE A 1 89 ? 13.456 -21.451 7.665 1.00 8.84 89 ILE A N 1
ATOM 656 C CA . ILE A 1 89 ? 12.220 -22.167 7.587 1.00 7.93 89 ILE A CA 1
ATOM 657 C C . ILE A 1 89 ? 11.717 -22.164 6.111 1.00 8.48 89 ILE A C 1
ATOM 658 O O . ILE A 1 89 ? 12.091 -21.293 5.334 1.00 10.59 89 ILE A O 1
ATOM 663 N N . ALA A 1 90 ? 10.909 -23.171 5.786 1.00 10.07 90 ALA A N 1
ATOM 664 C CA . ALA A 1 90 ? 10.238 -23.234 4.459 1.00 8.98 90 ALA A CA 1
ATOM 665 C C . ALA A 1 90 ? 8.727 -23.431 4.623 1.00 10.75 90 ALA A C 1
ATOM 666 O O . ALA A 1 90 ? 8.271 -24.012 5.607 1.00 10.53 90 ALA A O 1
ATOM 668 N N . HIS A 1 91 ? 7.939 -23.004 3.635 1.00 9.71 91 HIS A N 1
ATOM 669 C CA . HIS A 1 91 ? 6.478 -23.146 3.690 1.00 11.99 91 HIS A CA 1
ATOM 670 C C . HIS A 1 91 ? 6.018 -23.444 2.285 1.00 10.93 91 HIS A C 1
ATOM 671 O O . HIS A 1 91 ? 6.691 -23.060 1.321 1.00 12.55 91 HIS A O 1
ATOM 678 N N . ILE A 1 92 ? 4.905 -24.149 2.173 1.00 9.27 92 ILE A N 1
ATOM 679 C CA . ILE A 1 92 ? 4.162 -24.180 0.918 1.00 10.71 92 ILE A CA 1
ATOM 680 C C . ILE A 1 92 ? 3.134 -23.064 1.042 1.00 14.07 92 ILE A C 1
ATOM 681 O O . ILE A 1 92 ? 2.294 -23.064 1.961 1.00 14.55 92 ILE A O 1
ATOM 688 N N . LEU A 1 93 ? 3.222 -22.095 0.139 1.00 11.07 93 LEU A N 1
ATOM 689 C CA . LEU A 1 93 ? 2.260 -20.983 0.122 1.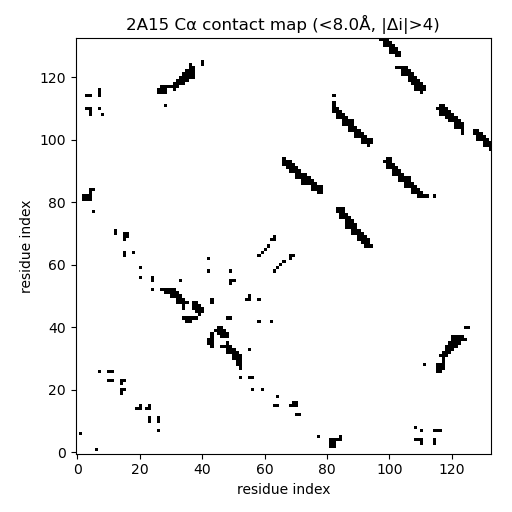00 11.09 93 LEU A CA 1
ATOM 690 C C . LEU A 1 93 ? 1.467 -20.984 -1.176 1.00 12.74 93 LEU A C 1
ATOM 691 O O . LEU A 1 93 ? 1.979 -21.354 -2.251 1.00 11.25 93 LEU A O 1
ATOM 696 N N . VAL A 1 94 ? 0.227 -20.515 -1.056 1.00 13.47 94 VAL A N 1
ATOM 697 C CA . VAL A 1 94 ? -0.599 -20.276 -2.231 1.00 12.01 94 VAL A CA 1
ATOM 698 C C . VAL A 1 94 ? -0.760 -18.775 -2.352 1.00 15.66 94 VAL A C 1
ATOM 699 O O . VAL A 1 94 ? -1.220 -18.111 -1.402 1.00 15.70 94 VAL A O 1
ATOM 703 N N . LEU A 1 95 ? -0.370 -18.241 -3.514 1.00 12.54 95 LEU A N 1
ATOM 704 C CA . LEU A 1 95 ? -0.432 -16.799 -3.787 1.00 11.59 95 LEU A CA 1
ATOM 705 C C . LEU A 1 95 ? -1.564 -16.542 -4.764 1.00 17.85 95 LEU A C 1
ATOM 706 O O . LEU A 1 95 ? -1.697 -17.270 -5.742 1.00 14.11 95 LEU A O 1
ATOM 711 N N . HIS A 1 96 ? -2.418 -15.553 -4.468 1.00 16.66 96 HIS A N 1
ATOM 712 C CA . HIS A 1 96 ? -3.496 -15.162 -5.405 1.00 13.97 96 HIS A CA 1
ATOM 713 C C . HIS A 1 96 ? -3.354 -13.682 -5.689 1.00 16.61 96 HIS A C 1
ATOM 714 O O 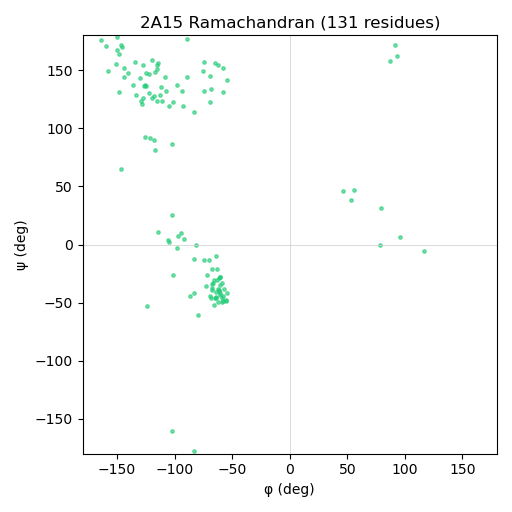. HIS A 1 96 ? -3.120 -12.898 -4.781 1.00 17.09 96 HIS A O 1
ATOM 727 N N . SER A 1 97 ? -3.496 -13.277 -6.947 1.00 15.67 97 SER A N 1
ATOM 728 C CA . SER A 1 97 ? -3.382 -11.851 -7.234 1.00 16.81 97 SER A CA 1
ATOM 729 C C . SER A 1 97 ? -4.237 -11.505 -8.432 1.00 20.90 97 SER A C 1
ATOM 730 O O . SER A 1 97 ? -4.893 -12.387 -9.008 1.00 19.56 97 SER A O 1
ATOM 733 N N . GLU A 1 98 ? -4.244 -10.223 -8.774 1.00 18.49 98 GLU A N 1
ATOM 734 C CA . GLU A 1 98 ? -5.102 -9.711 -9.843 1.00 22.49 98 GLU A CA 1
ATOM 735 C C . GLU A 1 98 ? -4.269 -8.987 -10.856 1.00 24.91 98 GLU A C 1
ATOM 736 O O . GLU A 1 98 ? -3.240 -8.382 -10.525 1.00 24.13 98 GLU A O 1
ATOM 742 N N . PHE A 1 99 ? -4.697 -9.060 -12.120 1.00 20.54 99 PHE A N 1
ATOM 743 C CA . PHE A 1 99 ? -3.985 -8.337 -13.158 1.00 20.56 99 PHE A CA 1
ATOM 744 C C . PHE A 1 99 ? -4.969 -7.890 -14.250 1.00 21.01 99 PHE A C 1
ATOM 745 O O . PHE A 1 99 ? -6.114 -8.358 -14.298 1.00 22.75 99 PHE A O 1
ATOM 753 N N . ASP A 1 100 ? -4.510 -6.944 -15.065 1.00 27.87 100 ASP A N 1
ATOM 754 C CA . ASP A 1 100 ? -5.263 -6.450 -16.228 1.00 30.56 100 ASP A CA 1
ATOM 755 C C . ASP A 1 100 ? -6.728 -6.140 -15.912 1.00 33.29 100 ASP A C 1
ATOM 756 O O . ASP A 1 100 ? -7.637 -6.535 -16.643 1.00 39.93 100 ASP A O 1
ATOM 761 N N . GLY A 1 101 ? -6.952 -5.449 -14.801 1.00 38.07 101 GLY A N 1
ATOM 762 C CA . GLY A 1 101 ? -8.295 -5.023 -14.434 1.00 37.24 101 GLY A CA 1
ATOM 763 C C . GLY A 1 101 ? -9.198 -6.064 -13.802 1.00 40.66 101 GLY A C 1
ATOM 764 O O . GLY A 1 101 ? -10.420 -6.013 -13.972 1.00 46.70 101 GLY A O 1
ATOM 765 N N . GLY A 1 102 ? -8.622 -7.012 -13.065 1.00 31.80 102 GLY A N 1
ATOM 766 C CA . GLY A 1 102 ? -9.451 -7.881 -12.240 1.00 30.79 102 GLY A CA 1
ATOM 767 C C . GLY A 1 102 ? -9.459 -9.358 -12.582 1.00 21.65 102 GLY A C 1
ATOM 768 O O . GLY A 1 102 ? -10.074 -10.158 -11.858 1.00 33.08 102 GLY A O 1
ATOM 769 N N . PHE A 1 103 ? -8.799 -9.728 -13.683 1.00 24.43 103 PHE A N 1
ATOM 770 C CA . PHE A 1 103 ? -8.505 -11.148 -13.935 1.00 17.92 103 PHE A CA 1
ATOM 771 C C . PHE A 1 103 ? -7.592 -11.627 -12.804 1.00 22.64 103 PHE A C 1
ATOM 772 O O . PHE A 1 103 ? -6.880 -10.820 -12.203 1.00 22.14 103 PHE A O 1
ATOM 780 N N . THR A 1 104 ? -7.612 -12.917 -12.523 1.00 15.56 104 THR A N 1
ATOM 781 C CA . THR A 1 104 ? -6.937 -13.454 -11.325 1.00 18.34 104 THR A CA 1
ATOM 782 C C . THR A 1 104 ? -5.918 -14.485 -11.741 1.00 23.25 104 THR A C 1
ATOM 783 O O . THR A 1 104 ? -6.107 -15.190 -12.735 1.00 16.54 104 THR A O 1
ATOM 787 N N . SER A 1 105 ? -4.824 -14.566 -10.992 1.00 17.68 105 SER A N 1
ATOM 788 C CA . SER A 1 105 ? -3.917 -15.700 -11.162 1.00 15.47 105 SER A CA 1
ATOM 789 C C . SER A 1 105 ? -3.538 -16.245 -9.806 1.00 16.32 105 SER A C 1
ATOM 790 O O . SER A 1 105 ? -3.639 -15.543 -8.778 1.00 21.21 105 SER A O 1
ATOM 793 N N . GLU A 1 106 ? -3.138 -17.510 -9.786 1.00 13.98 106 GLU A N 1
ATOM 794 C CA . GLU A 1 106 ? -2.791 -18.145 -8.518 1.00 13.56 106 GLU A CA 1
ATOM 795 C C . GLU A 1 106 ? -1.570 -19.014 -8.780 1.00 14.38 106 GLU A C 1
ATOM 796 O O . GLU A 1 106 ? -1.388 -19.532 -9.886 1.00 13.06 106 GLU A O 1
ATOM 802 N N . VAL A 1 107 ? -0.699 -19.146 -7.780 1.00 15.36 107 VAL A N 1
ATOM 803 C CA . VAL A 1 107 ? 0.436 -20.058 -7.909 1.00 13.96 107 VAL A CA 1
ATOM 804 C C . VAL A 1 107 ? 0.686 -20.692 -6.530 1.00 12.80 107 VAL A C 1
ATOM 805 O O . VAL A 1 107 ? 0.496 -20.022 -5.511 1.00 12.53 107 VAL A O 1
ATOM 809 N N . ARG A 1 108 ? 1.091 -21.964 -6.525 1.00 11.79 108 ARG A N 1
ATOM 810 C CA . ARG A 1 108 ? 1.436 -22.671 -5.289 1.00 11.65 108 ARG A CA 1
ATOM 811 C C . ARG A 1 108 ? 2.920 -22.996 -5.377 1.00 11.66 108 ARG A C 1
ATOM 812 O O . ARG A 1 108 ? 3.386 -23.628 -6.362 1.00 14.05 108 ARG A O 1
ATOM 820 N N . GLY A 1 109 ? 3.705 -22.558 -4.391 1.00 10.60 109 GLY A N 1
ATOM 821 C CA . GLY A 1 109 ? 5.180 -22.710 -4.496 1.00 10.28 109 GLY A CA 1
ATOM 822 C C . GLY A 1 109 ? 5.770 -22.960 -3.121 1.00 13.14 109 GLY A C 1
ATOM 823 O O . GLY A 1 109 ? 5.048 -22.853 -2.115 1.00 12.36 109 GLY A O 1
ATOM 824 N N . VAL A 1 110 ? 7.053 -23.313 -3.104 1.00 11.62 110 VAL A N 1
ATOM 825 C CA . VAL A 1 110 ? 7.794 -23.452 -1.867 1.00 9.66 110 VAL A CA 1
ATOM 826 C C . VAL A 1 110 ? 8.469 -22.107 -1.644 1.00 9.77 110 VAL A C 1
ATOM 827 O O . VAL A 1 110 ? 9.098 -21.541 -2.557 1.00 8.81 110 VAL A O 1
ATOM 831 N N . PHE A 1 111 ? 8.345 -21.578 -0.423 1.00 9.26 111 PHE A N 1
ATOM 832 C CA . PHE A 1 111 ? 9.055 -20.343 -0.093 1.00 9.24 111 PHE A CA 1
ATOM 833 C C . PHE A 1 111 ? 9.961 -20.576 1.116 1.00 10.55 111 PHE A C 1
ATOM 834 O O . PHE A 1 111 ? 9.507 -21.134 2.122 1.00 11.32 111 PHE A O 1
ATOM 842 N N . THR A 1 112 ? 11.210 -20.169 0.982 1.00 8.71 112 THR A N 1
ATOM 843 C CA . THR A 1 112 ? 12.184 -20.301 2.060 1.00 9.72 112 THR A CA 1
ATOM 844 C C . THR A 1 112 ? 12.488 -18.952 2.643 1.00 11.94 112 THR A C 1
ATOM 845 O O . THR A 1 112 ? 12.528 -17.943 1.939 1.00 9.38 112 THR A O 1
ATOM 849 N N . TYR A 1 113 ? 12.706 -18.933 3.949 1.00 12.26 113 TYR A N 1
ATOM 850 C CA . TYR A 1 113 ? 13.037 -17.681 4.626 1.00 8.49 113 TYR A CA 1
ATOM 851 C C . TYR A 1 113 ? 14.276 -17.890 5.489 1.00 11.92 113 TYR A C 1
ATOM 852 O O . TYR A 1 113 ? 14.427 -18.941 6.108 1.00 12.23 113 TYR A O 1
ATOM 861 N N . ARG A 1 114 ? 15.104 -16.865 5.532 1.00 10.18 114 ARG A N 1
ATOM 862 C CA . ARG A 1 114 ? 16.238 -16.833 6.479 1.00 10.49 114 ARG A CA 1
ATOM 863 C C . ARG A 1 114 ? 16.130 -15.520 7.265 1.00 13.90 114 ARG A C 1
ATOM 864 O O . ARG A 1 114 ? 15.892 -14.466 6.680 1.00 11.40 114 ARG A O 1
ATOM 872 N N . VAL A 1 115 ? 16.330 -15.589 8.579 1.00 11.92 115 VAL A N 1
ATOM 873 C CA . VAL A 1 115 ? 16.493 -14.354 9.396 1.00 14.46 115 VAL A CA 1
ATOM 874 C C . VAL A 1 115 ? 17.903 -14.293 9.977 1.00 18.28 115 VAL A C 1
ATOM 875 O O . VAL A 1 115 ? 18.612 -15.320 10.083 1.00 14.74 115 VAL A O 1
ATOM 879 N N . ASN A 1 116 ? 18.352 -13.082 10.299 1.00 17.32 116 ASN A N 1
ATOM 880 C CA . ASN A 1 116 ? 19.613 -12.935 11.038 1.00 18.63 116 ASN A CA 1
ATOM 881 C C . ASN A 1 116 ? 19.348 -13.120 12.543 1.00 14.32 116 ASN A C 1
ATOM 882 O O . ASN A 1 116 ? 18.223 -13.421 12.954 1.00 20.03 116 ASN A O 1
ATOM 887 N N . LYS A 1 117 ? 20.390 -12.966 13.366 1.00 25.34 117 LYS A N 1
ATOM 888 C CA . LYS A 1 117 ? 20.269 -13.180 14.828 1.00 26.89 117 LYS A CA 1
ATOM 889 C C . LYS A 1 117 ? 19.310 -12.218 15.527 1.00 28.53 117 LYS A C 1
ATOM 890 O O . LYS A 1 117 ? 18.624 -12.589 16.512 1.00 26.86 117 LYS A O 1
ATOM 896 N N . ALA A 1 118 ? 19.214 -11.008 14.963 1.00 27.78 118 ALA A N 1
ATOM 897 C CA . ALA A 1 118 ? 18.226 -10.020 15.367 1.00 27.72 118 ALA A CA 1
ATOM 898 C C . ALA A 1 118 ? 16.788 -10.363 14.990 1.00 26.31 118 ALA A C 1
ATOM 899 O O . ALA A 1 118 ? 15.849 -9.729 15.468 1.00 28.89 118 ALA A O 1
ATOM 901 N N . GLY A 1 119 ? 16.603 -11.358 14.109 1.00 19.79 119 GLY A N 1
ATOM 902 C CA . GLY A 1 119 ? 15.277 -11.833 13.794 1.00 16.40 119 GLY A CA 1
ATOM 903 C C . GLY A 1 119 ? 14.707 -11.185 12.531 1.00 11.20 119 GLY A C 1
ATOM 904 O O . GLY A 1 119 ? 13.515 -11.400 12.234 1.00 15.34 119 GLY A O 1
ATOM 905 N N . LEU A 1 120 ? 15.552 -10.410 11.856 1.00 15.00 120 LEU A N 1
ATOM 906 C CA . LEU A 1 120 ? 15.093 -9.688 10.631 1.00 18.69 120 LEU A CA 1
ATOM 907 C C . LEU A 1 120 ? 15.317 -10.572 9.414 1.00 15.06 120 LEU A C 1
ATOM 908 O O . LEU A 1 120 ? 16.324 -11.287 9.331 1.00 16.07 120 LEU A O 1
ATOM 913 N N . ILE A 1 121 ? 14.394 -10.477 8.454 1.00 15.23 121 ILE A N 1
ATOM 914 C CA . ILE A 1 121 ? 14.494 -11.270 7.228 1.00 13.37 121 ILE A CA 1
ATOM 915 C C . ILE A 1 121 ? 15.650 -10.832 6.327 1.00 13.82 121 ILE A C 1
ATOM 916 O O . ILE A 1 121 ? 15.738 -9.668 5.875 1.00 15.02 121 ILE A O 1
ATOM 921 N N . THR A 1 122 ? 16.545 -11.769 6.033 1.00 12.88 122 THR A N 1
ATOM 922 C CA . THR A 1 122 ? 17.637 -11.505 5.121 1.00 12.41 122 THR A CA 1
ATOM 923 C C . THR A 1 122 ? 17.370 -12.085 3.722 1.00 12.38 122 THR A C 1
ATOM 924 O O . THR A 1 122 ? 17.941 -11.638 2.755 1.00 13.97 122 THR A O 1
ATOM 928 N N . ASN A 1 123 ? 16.565 -13.129 3.650 1.00 13.37 123 ASN A N 1
ATOM 929 C CA . ASN A 1 123 ? 16.320 -13.781 2.352 1.00 12.35 123 ASN A CA 1
ATOM 930 C C . ASN A 1 123 ? 14.929 -14.337 2.358 1.00 12.96 123 ASN A C 1
ATOM 931 O O . ASN A 1 123 ? 14.537 -14.981 3.322 1.00 11.81 123 ASN A O 1
ATOM 936 N N . MET A 1 124 ? 14.162 -14.053 1.306 1.00 10.98 124 MET A N 1
ATOM 937 C CA . MET A 1 124 ? 12.937 -14.798 1.049 1.00 12.27 124 MET A CA 1
ATOM 938 C C . MET A 1 124 ? 13.045 -15.269 -0.397 1.00 12.79 124 MET A C 1
ATOM 939 O O . MET A 1 124 ? 13.281 -14.458 -1.296 1.00 10.83 124 MET A O 1
ATOM 947 N N . ARG A 1 125 ? 12.885 -16.567 -0.610 1.00 9.68 125 ARG A N 1
ATOM 948 C CA . ARG A 1 125 ? 13.156 -17.153 -1.952 1.00 8.66 125 ARG A CA 1
ATOM 949 C C . ARG A 1 125 ? 11.999 -18.063 -2.316 1.00 9.29 125 ARG A C 1
ATOM 950 O O . ARG A 1 125 ? 11.556 -18.938 -1.519 1.00 11.47 125 ARG A O 1
ATOM 958 N N . GLY A 1 126 ? 11.455 -17.837 -3.514 1.00 9.28 126 GLY A N 1
ATOM 959 C CA . GLY A 1 126 ? 10.304 -18.638 -3.972 1.00 8.07 126 GLY A CA 1
ATOM 960 C C . GLY A 1 126 ? 10.598 -19.591 -5.144 1.00 10.17 126 GLY A C 1
ATOM 961 O O . GLY A 1 126 ? 11.271 -19.203 -6.132 1.00 10.72 126 GLY A O 1
ATOM 962 N N . TYR A 1 127 ? 10.097 -20.821 -5.022 1.00 8.58 127 TYR A N 1
ATOM 963 C CA . TYR A 1 127 ? 10.253 -21.862 -6.056 1.00 9.27 127 TYR A CA 1
ATOM 964 C C . TYR A 1 127 ? 8.944 -21.946 -6.806 1.00 7.62 127 TYR A C 1
ATOM 965 O O . TYR A 1 127 ? 8.041 -22.724 -6.485 1.00 10.03 127 TYR A O 1
ATOM 974 N N . TRP A 1 128 ? 8.849 -21.075 -7.829 1.00 9.34 128 TRP A N 1
ATOM 975 C CA . TRP A 1 128 ? 7.753 -21.158 -8.792 1.00 10.51 128 TRP A CA 1
ATOM 976 C C . TRP A 1 128 ? 8.145 -20.422 -10.070 1.00 9.61 128 TRP A C 1
ATOM 977 O O . TRP A 1 128 ? 9.175 -19.752 -10.139 1.00 9.70 128 TRP A O 1
ATOM 988 N N . ASN A 1 129 ? 7.294 -20.594 -11.087 1.00 10.79 129 ASN A N 1
ATOM 989 C CA . ASN A 1 129 ? 7.485 -19.878 -12.355 1.00 10.21 129 ASN A CA 1
ATOM 990 C C . ASN A 1 129 ? 6.122 -19.638 -13.012 1.00 9.01 129 ASN A C 1
ATOM 991 O O . ASN A 1 129 ? 5.081 -20.174 -12.568 1.00 11.11 129 ASN A O 1
ATOM 996 N N . LEU A 1 130 ? 6.146 -18.764 -14.042 1.00 10.81 130 LEU A N 1
ATOM 997 C CA . LEU A 1 130 ? 4.915 -18.343 -14.670 1.00 12.08 130 LEU A CA 1
ATOM 998 C C . LEU A 1 130 ? 4.142 -19.536 -15.236 1.00 9.82 130 LEU A C 1
ATOM 999 O O . LEU A 1 130 ? 2.887 -19.531 -15.231 1.00 13.29 130 LEU A O 1
ATOM 1004 N N . ASP A 1 131 ? 4.876 -20.547 -15.705 1.00 11.61 131 ASP A N 1
ATOM 1005 C CA . ASP A 1 131 ? 4.216 -21.758 -16.231 1.00 12.13 131 ASP A CA 1
ATOM 1006 C C . ASP A 1 131 ? 3.382 -22.540 -15.172 1.00 12.91 131 ASP A C 1
ATOM 1007 O O . ASP A 1 131 ? 2.521 -23.346 -15.532 1.00 16.85 131 ASP A O 1
ATOM 1012 N N . MET A 1 132 ? 3.673 -22.345 -13.875 1.00 11.72 132 MET A N 1
ATOM 1013 C CA . MET A 1 132 ? 2.910 -22.980 -12.805 1.00 15.23 132 MET A CA 1
ATOM 1014 C C . MET A 1 132 ? 1.629 -22.265 -12.417 1.00 15.65 132 MET A C 1
ATOM 1015 O O . MET A 1 132 ? 0.796 -22.810 -11.696 1.00 14.48 132 MET A O 1
ATOM 1020 N N . MET A 1 133 ? 1.471 -21.032 -12.888 1.00 11.99 133 MET A N 1
ATOM 1021 C CA . MET A 1 133 ? 0.289 -20.259 -12.521 1.00 12.74 133 MET A CA 1
ATOM 1022 C C . MET A 1 133 ? -0.983 -20.791 -13.132 1.00 15.23 133 MET A C 1
ATOM 1023 O O . MET A 1 133 ? -0.952 -21.353 -14.235 1.00 15.84 133 MET A O 1
ATOM 1030 N N . THR A 1 134 ? -2.080 -20.680 -12.387 1.00 15.30 134 THR A N 1
ATOM 1031 C CA . THR A 1 134 ? -3.415 -20.988 -12.902 1.00 17.65 134 THR A CA 1
ATOM 1032 C C . THR A 1 134 ? -4.248 -19.730 -12.909 1.00 20.27 134 THR A C 1
ATOM 1033 O O . THR A 1 134 ? -3.973 -18.782 -12.149 1.00 16.10 134 THR A O 1
ATOM 1037 N N . PHE A 1 135 ? -5.249 -19.677 -13.794 1.00 15.70 135 PHE A N 1
ATOM 1038 C CA . PHE A 1 135 ? -5.965 -18.417 -14.007 1.00 16.35 135 PHE A CA 1
ATOM 1039 C C . PHE A 1 135 ? -7.468 -18.416 -13.721 1.00 22.85 135 PHE A C 1
ATOM 1040 O O . PHE A 1 135 ? -8.090 -19.453 -13.766 1.00 25.92 135 PHE A O 1
ATOM 1048 N N . GLY A 1 136 ? -8.031 -17.222 -13.482 1.00 25.73 136 GLY A N 1
ATOM 1049 C CA . GLY A 1 136 ? -9.460 -17.044 -13.264 1.00 30.60 136 GLY A CA 1
ATOM 1050 C C . GLY A 1 136 ? -10.086 -15.744 -13.769 1.00 28.48 136 GLY A C 1
ATOM 1051 O O . GLY A 1 136 ? -9.387 -14.792 -14.178 1.00 24.77 136 GLY A O 1
ATOM 1052 N N . ASN A 1 137 ? -11.420 -15.739 -13.688 1.00 30.80 137 ASN A N 1
ATOM 1053 C CA . ASN A 1 137 ? -12.355 -14.838 -14.409 1.00 40.93 137 ASN A CA 1
ATOM 1054 C C . ASN A 1 137 ? -12.643 -15.247 -15.870 1.00 33.13 137 ASN A C 1
ATOM 1055 O O . ASN A 1 137 ? -11.774 -15.103 -16.734 1.00 29.10 137 ASN A O 1
#

Sequence (133 aa):
TQSPALIASQSSWRCVQAHDREGWLALMADDVVIEDPIGKSVTNPDGSGIKGKEAVGAFFDTHIAANRLTVTCEETFPSSSPDEIAHILVLHSEFDGGFTSEVRGVFTYRVNKAGLITNMRGYWNLDMMTFGN

Organism: Mycobacterium tuberculosis (strain CDC 1551 / Oshkosh) (NCBI:txid83331)

InterPro domains:
  IPR002075 Nuclear transport factor 2 domain [PF02136] (12-135)
  IPR032710 NTF2-like domain superfamily [SSF54427] (15-134)

Nearest PDB structures (foldseek):
  2z77-assembly2_D  TM=9.930E-01  e=5.783E-25  Mycobacterium tuberculosis H37Rv
  5if6-assembly2_B  TM=9.868E-01  e=3.880E-24  synthetic construct
  5ier-assembly3_C  TM=9.677E-01  e=2.524E-24  synthetic construct
  5if6-assembly6_F  TM=9.911E-01  e=1.246E-23  synthetic construct
  5z3r-assembly4_E  TM=9.696E-01  e=5.782E-21  Mycolicibacterium neoaurum